Protein AF-A0A7W0LZY4-F1 (afdb_monomer_lite)

Structure (mmCIF, N/CA/C/O backbone):
data_AF-A0A7W0LZY4-F1
#
_entry.id   AF-A0A7W0LZY4-F1
#
loop_
_atom_site.group_PDB
_atom_site.id
_atom_site.type_symbol
_atom_site.label_atom_id
_atom_site.label_alt_id
_atom_site.label_comp_id
_atom_site.label_asym_id
_atom_site.label_entity_id
_atom_site.label_seq_id
_atom_site.pdbx_PDB_ins_code
_atom_site.Cartn_x
_atom_site.Cartn_y
_atom_site.Cartn_z
_atom_site.occupancy
_atom_site.B_iso_or_equiv
_atom_site.auth_seq_id
_atom_site.auth_comp_id
_atom_site.auth_asym_id
_atom_site.auth_atom_id
_atom_site.pdbx_PDB_model_num
ATOM 1 N N . TYR A 1 1 ? -12.066 -19.076 14.470 1.00 82.69 1 TYR A N 1
ATOM 2 C CA . TYR A 1 1 ? -11.573 -17.781 13.961 1.00 82.69 1 TYR A CA 1
ATOM 3 C C . TYR A 1 1 ? -11.531 -16.797 15.115 1.00 82.69 1 TYR A C 1
ATOM 5 O O . TYR A 1 1 ? -12.242 -17.029 16.086 1.00 82.69 1 TYR A O 1
ATOM 13 N N . GLY A 1 2 ? -10.664 -15.788 15.046 1.00 86.56 2 GLY A N 1
ATOM 14 C CA . GLY A 1 2 ? -10.658 -14.687 16.013 1.00 86.56 2 GLY A CA 1
ATOM 15 C C . GLY A 1 2 ? -11.628 -13.579 15.608 1.00 86.56 2 GLY A C 1
ATOM 16 O O . GLY A 1 2 ? -12.243 -13.656 14.541 1.00 86.56 2 GLY A O 1
ATOM 17 N N . ASP A 1 3 ? -11.730 -12.558 16.452 1.00 94.06 3 ASP A N 1
ATOM 18 C CA . ASP A 1 3 ? -12.531 -11.370 16.169 1.00 94.06 3 ASP A CA 1
ATOM 19 C C . ASP A 1 3 ? -11.978 -10.586 14.970 1.00 94.06 3 ASP A C 1
ATOM 21 O O . ASP A 1 3 ? -10.780 -10.608 14.672 1.00 94.06 3 ASP A O 1
ATOM 25 N N . ILE A 1 4 ? -12.867 -9.877 14.272 1.00 92.31 4 ILE A N 1
ATOM 26 C CA . ILE A 1 4 ? -12.491 -8.985 13.172 1.00 92.31 4 ILE A CA 1
ATOM 27 C C . ILE A 1 4 ? -11.749 -7.777 13.753 1.00 92.31 4 ILE A C 1
ATOM 29 O O . ILE A 1 4 ? -12.276 -7.069 14.606 1.00 92.31 4 ILE A O 1
ATOM 33 N N . THR A 1 5 ? -10.545 -7.505 13.249 1.00 94.50 5 THR A N 1
ATOM 34 C CA . THR A 1 5 ? -9.666 -6.430 13.744 1.00 94.50 5 THR A CA 1
ATOM 35 C C . THR A 1 5 ? -9.733 -5.147 12.905 1.00 94.50 5 THR A C 1
ATOM 37 O O . THR A 1 5 ? -8.824 -4.321 12.960 1.00 94.50 5 THR A O 1
ATOM 40 N N . THR A 1 6 ? -10.755 -4.989 12.063 1.00 94.88 6 THR A N 1
ATOM 41 C CA . THR A 1 6 ? -10.909 -3.825 11.178 1.00 94.88 6 THR A CA 1
ATOM 42 C C . THR A 1 6 ? -11.272 -2.571 11.974 1.00 94.88 6 THR A C 1
ATOM 44 O O . THR A 1 6 ? -12.287 -2.544 12.665 1.00 94.88 6 THR A O 1
ATOM 47 N N . SER A 1 7 ? -10.484 -1.505 11.819 1.00 95.00 7 SER A N 1
ATOM 48 C CA . SER A 1 7 ? -10.754 -0.197 12.427 1.00 95.00 7 SER A CA 1
ATOM 49 C C . SER A 1 7 ? -11.645 0.665 11.531 1.00 95.00 7 SER A C 1
ATOM 51 O O . SER A 1 7 ? -11.332 0.863 10.358 1.00 95.00 7 SER A O 1
ATOM 53 N N . ILE A 1 8 ? -12.726 1.218 12.090 1.00 97.12 8 ILE A N 1
ATOM 54 C CA . ILE A 1 8 ? -13.664 2.106 11.387 1.00 97.12 8 ILE A CA 1
ATOM 55 C C . ILE A 1 8 ? -13.764 3.415 12.168 1.00 97.12 8 ILE A C 1
ATOM 57 O O . ILE A 1 8 ? -14.329 3.449 13.259 1.00 97.12 8 ILE A O 1
ATOM 61 N N . LEU A 1 9 ? -13.192 4.486 11.620 1.00 97.06 9 LEU A N 1
ATOM 62 C CA . LEU A 1 9 ? -13.127 5.811 12.238 1.00 97.06 9 LEU A CA 1
ATOM 63 C C . LEU A 1 9 ? -13.227 6.899 11.153 1.00 97.06 9 LEU A C 1
ATOM 65 O O . LEU A 1 9 ? -12.874 6.631 10.001 1.00 97.06 9 LEU A O 1
ATOM 69 N N . PRO A 1 10 ? -13.677 8.123 11.487 1.00 97.88 10 PRO A N 1
ATOM 70 C CA . PRO A 1 10 ? -13.587 9.261 10.577 1.00 97.88 10 PRO A CA 1
ATOM 71 C C . PRO A 1 10 ? -12.133 9.569 10.198 1.00 97.88 10 PRO A C 1
ATOM 73 O O . PRO A 1 10 ? -11.222 9.390 11.006 1.00 97.88 10 PRO A O 1
ATOM 76 N N . LEU A 1 11 ? -11.921 10.072 8.981 1.00 96.88 11 LEU A N 1
ATOM 77 C CA . LEU A 1 11 ? -10.605 10.528 8.541 1.00 96.88 11 LEU A CA 1
ATOM 78 C C . LEU A 1 11 ? -10.212 11.803 9.304 1.00 96.88 11 LEU A C 1
ATOM 80 O O . LEU A 1 11 ? -10.966 12.775 9.285 1.00 96.88 11 LEU A O 1
ATOM 84 N N . SER A 1 12 ? -9.038 11.809 9.939 1.00 96.62 12 SER A N 1
ATOM 85 C CA . SER A 1 12 ? -8.461 13.014 10.547 1.00 96.62 12 SER A CA 1
ATOM 86 C C . SER A 1 12 ? -7.612 13.792 9.540 1.00 96.62 12 SER A C 1
ATOM 88 O O . SER A 1 12 ? -7.942 14.918 9.185 1.00 96.62 12 SER A O 1
ATOM 90 N N . GLU A 1 13 ? -6.5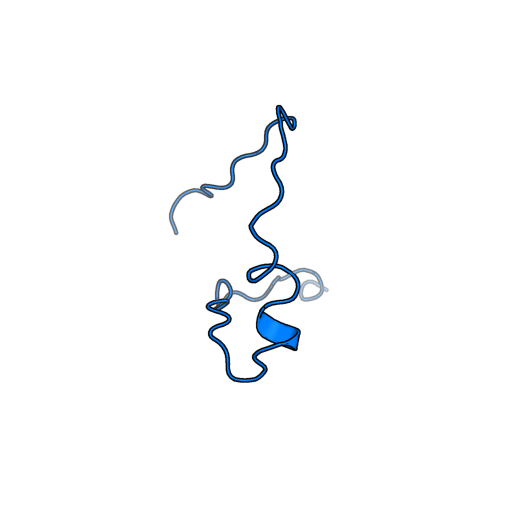43 13.171 9.046 1.00 97.38 13 GLU A N 1
ATOM 91 C CA . GLU A 1 13 ? -5.579 13.738 8.103 1.00 97.38 13 GLU A CA 1
ATOM 92 C C . GLU A 1 13 ? -5.123 12.650 7.122 1.00 97.38 13 GLU A C 1
A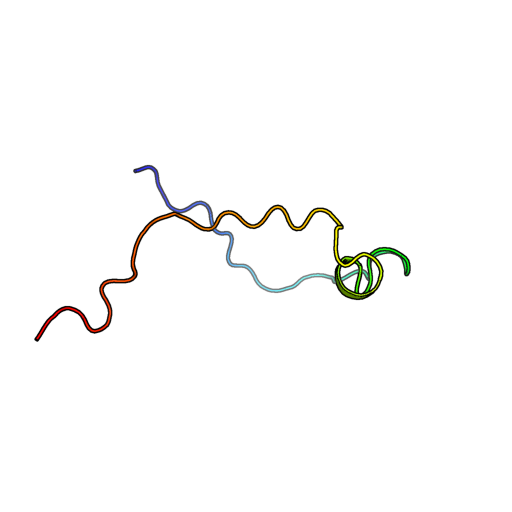TOM 94 O O . GLU A 1 13 ? -5.086 11.465 7.459 1.00 97.38 13 GLU A O 1
ATOM 99 N N . TYR A 1 14 ? -4.775 13.047 5.897 1.00 97.00 14 TYR A N 1
ATOM 100 C CA . TYR A 1 14 ? -4.272 12.145 4.861 1.00 97.00 14 TYR A CA 1
ATOM 101 C C . TYR A 1 14 ? -3.015 12.732 4.225 1.00 97.00 14 TYR A C 1
ATOM 103 O O . TYR A 1 14 ? -3.042 13.837 3.683 1.00 97.00 14 TYR A O 1
ATOM 111 N N . PHE A 1 15 ? -1.925 11.969 4.263 1.00 97.50 15 PHE A N 1
ATOM 112 C CA . PHE A 1 15 ? -0.648 12.349 3.672 1.00 97.50 15 PHE A CA 1
ATOM 113 C C . PHE A 1 15 ? -0.356 11.460 2.468 1.00 97.50 15 PHE A C 1
ATOM 115 O O . PHE A 1 15 ? -0.477 10.236 2.538 1.00 97.50 15 PHE A O 1
ATOM 122 N N . TYR A 1 16 ? 0.050 12.075 1.358 1.00 97.38 16 TYR A N 1
ATOM 123 C CA . TYR A 1 16 ? 0.520 11.322 0.204 1.00 97.38 16 TYR A CA 1
ATOM 124 C C . TYR A 1 16 ? 1.829 10.610 0.539 1.00 97.38 16 TYR A C 1
ATOM 126 O O . TYR A 1 16 ? 2.765 11.223 1.050 1.00 97.38 16 TYR A O 1
ATOM 134 N N . ALA A 1 17 ? 1.906 9.331 0.180 1.00 96.31 17 ALA A N 1
ATOM 135 C CA . ALA A 1 17 ? 3.176 8.626 0.119 1.00 96.31 17 ALA A CA 1
ATOM 136 C C . ALA A 1 17 ? 4.044 9.173 -1.029 1.00 96.31 17 ALA A C 1
ATOM 138 O O . ALA A 1 17 ? 3.532 9.751 -1.997 1.00 96.31 17 ALA A O 1
ATOM 139 N N . GLU A 1 18 ? 5.351 8.945 -0.950 1.00 97.00 18 GLU A N 1
ATOM 140 C CA . GLU A 1 18 ? 6.343 9.362 -1.938 1.00 97.00 18 GLU A CA 1
ATOM 141 C C . GLU A 1 18 ? 5.989 8.884 -3.356 1.00 97.00 18 GLU A C 1
ATOM 143 O O . GLU A 1 18 ? 5.379 7.833 -3.561 1.00 97.00 18 GLU A O 1
ATOM 148 N N . GLY A 1 19 ? 6.424 9.627 -4.378 1.00 96.50 19 GLY A N 1
ATOM 149 C CA . GLY A 1 19 ? 6.043 9.369 -5.774 1.00 96.50 19 GLY A CA 1
ATOM 150 C C . GLY A 1 19 ? 6.414 7.978 -6.312 1.00 96.50 19 GLY A C 1
ATOM 151 O O . GLY A 1 19 ? 5.803 7.503 -7.273 1.00 96.50 19 GLY A O 1
ATOM 152 N N . TYR A 1 20 ? 7.383 7.295 -5.699 1.00 94.44 20 TYR A N 1
ATOM 153 C CA . TYR A 1 20 ? 7.740 5.926 -6.074 1.00 94.44 20 TYR A CA 1
ATOM 154 C C . TYR A 1 20 ? 6.677 4.897 -5.656 1.00 94.44 20 TYR A C 1
ATOM 156 O O . TYR A 1 20 ? 6.497 3.900 -6.354 1.00 94.44 20 TYR A O 1
ATOM 164 N N . HIS A 1 21 ? 5.941 5.148 -4.569 1.00 96.56 21 HIS A N 1
ATOM 165 C CA . HIS A 1 21 ? 4.844 4.295 -4.105 1.00 96.56 21 HIS A CA 1
ATOM 166 C C . HIS A 1 21 ? 3.610 4.405 -5.002 1.00 96.56 21 HIS A C 1
ATOM 168 O O . HIS A 1 21 ? 2.836 3.458 -5.151 1.00 96.56 21 HIS A O 1
ATOM 174 N N . GLN A 1 22 ? 3.431 5.566 -5.629 1.00 97.69 22 GLN A N 1
ATOM 175 C CA . GLN A 1 22 ? 2.288 5.829 -6.488 1.00 97.69 22 GLN A CA 1
ATOM 176 C C . GLN A 1 22 ? 2.335 4.914 -7.714 1.00 97.69 22 GLN A C 1
ATOM 178 O O . GLN A 1 22 ? 3.334 4.873 -8.438 1.00 97.69 22 GLN A O 1
ATOM 183 N N . GLN A 1 23 ? 1.255 4.160 -7.932 1.00 96.00 23 GLN A N 1
ATOM 184 C CA . GLN A 1 23 ? 1.126 3.187 -9.023 1.00 96.00 23 GLN A CA 1
ATOM 185 C C . GLN A 1 23 ? 2.282 2.163 -9.063 1.00 96.00 23 GLN A C 1
ATOM 187 O O . GLN A 1 23 ? 2.705 1.738 -10.140 1.00 96.00 23 GLN A 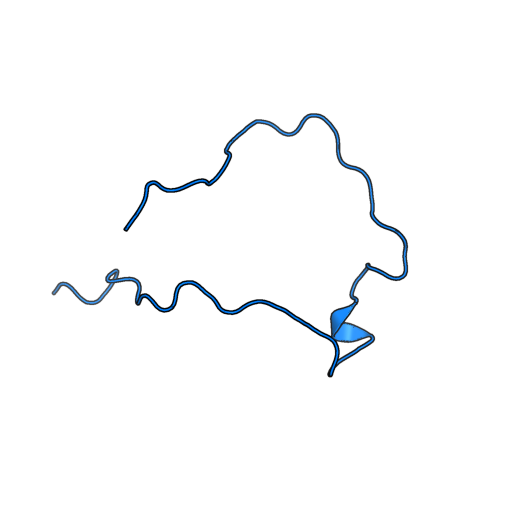O 1
ATOM 192 N N . TYR A 1 24 ? 2.797 1.754 -7.896 1.00 95.25 24 TYR A N 1
ATOM 193 C CA . TYR A 1 24 ? 3.972 0.881 -7.789 1.00 95.25 24 TYR A CA 1
ATOM 194 C C . TYR A 1 24 ? 3.869 -0.403 -8.630 1.00 95.25 24 TYR A C 1
ATOM 196 O O . TYR A 1 24 ? 4.805 -0.717 -9.359 1.00 95.25 24 TYR A O 1
ATOM 204 N N . LEU A 1 25 ? 2.732 -1.108 -8.592 1.00 94.75 25 LEU A N 1
ATOM 205 C CA . LEU A 1 25 ? 2.541 -2.359 -9.344 1.00 94.75 25 LEU A CA 1
ATOM 206 C C . LEU A 1 25 ? 2.398 -2.148 -10.858 1.00 94.75 25 LEU A C 1
ATOM 208 O O . LEU A 1 25 ? 2.742 -3.033 -11.632 1.00 94.75 25 LEU A O 1
ATOM 212 N N . ALA A 1 26 ? 1.946 -0.971 -11.303 1.00 95.00 26 ALA A N 1
ATOM 213 C CA . ALA A 1 26 ? 1.944 -0.641 -12.729 1.00 95.00 26 ALA A CA 1
ATOM 214 C C . ALA A 1 26 ? 3.371 -0.373 -13.237 1.00 95.00 26 ALA A C 1
ATOM 216 O O . ALA A 1 26 ? 3.717 -0.749 -14.354 1.00 95.00 26 ALA A O 1
ATOM 217 N N . LYS A 1 27 ? 4.212 0.247 -12.398 1.00 95.81 27 LYS A N 1
ATOM 218 C CA . LYS A 1 27 ? 5.638 0.489 -12.677 1.00 95.81 27 LYS A CA 1
ATOM 219 C C . LYS A 1 27 ? 6.481 -0.786 -12.553 1.00 95.81 27 LYS A C 1
ATOM 221 O O . LYS A 1 27 ? 7.465 -0.932 -13.267 1.00 95.81 27 LYS A O 1
ATOM 226 N N . ASN A 1 28 ? 6.088 -1.704 -11.668 1.00 94.62 28 ASN A N 1
ATOM 227 C CA . ASN A 1 28 ? 6.768 -2.969 -11.392 1.00 94.62 28 ASN A CA 1
ATOM 228 C C . ASN A 1 28 ? 5.772 -4.134 -11.535 1.00 94.62 28 ASN A C 1
ATOM 230 O O . ASN A 1 28 ? 5.248 -4.602 -10.523 1.00 94.62 28 ASN A O 1
ATOM 234 N N . PRO A 1 29 ? 5.509 -4.631 -12.759 1.00 92.69 29 PRO A N 1
ATOM 235 C CA . PRO A 1 29 ? 4.500 -5.673 -12.987 1.00 92.69 29 PRO A CA 1
ATOM 236 C C . PRO A 1 29 ? 4.787 -7.004 -12.276 1.00 92.69 29 PRO A C 1
ATOM 238 O O . PRO A 1 29 ? 3.863 -7.714 -11.901 1.00 92.69 29 PRO A O 1
ATOM 241 N N . ALA A 1 30 ? 6.067 -7.329 -12.065 1.00 93.94 30 ALA A N 1
ATOM 242 C CA . ALA A 1 30 ? 6.518 -8.466 -11.255 1.00 93.94 30 ALA A CA 1
ATOM 243 C C . ALA A 1 30 ? 6.865 -8.063 -9.805 1.00 93.94 30 ALA A C 1
ATOM 245 O O . ALA A 1 30 ? 7.534 -8.804 -9.086 1.00 93.94 30 ALA A O 1
ATOM 246 N N . GLY A 1 31 ? 6.463 -6.859 -9.393 1.00 91.00 31 GLY A N 1
ATOM 247 C CA . GLY A 1 31 ? 6.655 -6.339 -8.049 1.00 91.00 31 GLY A CA 1
ATOM 248 C C . GLY A 1 31 ? 5.789 -7.069 -7.029 1.00 91.00 31 GLY A C 1
ATOM 249 O O . GLY A 1 31 ? 4.800 -7.729 -7.350 1.00 91.00 31 GLY A O 1
ATOM 250 N N . TYR A 1 32 ? 6.167 -6.944 -5.764 1.00 91.19 32 TYR A N 1
ATOM 251 C CA . TYR A 1 32 ? 5.462 -7.622 -4.689 1.00 91.19 32 TYR A CA 1
ATOM 252 C C . TYR A 1 32 ? 4.091 -6.979 -4.427 1.00 91.19 32 TYR A C 1
ATOM 254 O O . TYR A 1 32 ? 4.011 -5.814 -4.044 1.00 91.19 32 TYR A O 1
ATOM 262 N N . CYS A 1 33 ? 3.015 -7.749 -4.623 1.00 89.19 33 CYS A N 1
ATOM 263 C CA . CYS A 1 33 ? 1.641 -7.337 -4.313 1.00 89.19 33 CYS A CA 1
ATOM 264 C C . CYS A 1 33 ? 1.264 -7.631 -2.850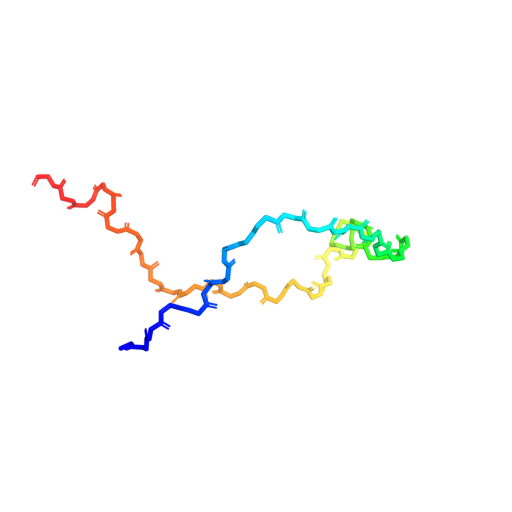 1.00 89.19 33 CYS A C 1
ATOM 266 O O . CYS A 1 33 ? 0.660 -6.799 -2.182 1.00 89.19 33 CYS A O 1
ATOM 268 N N . GLY A 1 34 ? 1.623 -8.814 -2.338 1.00 84.50 34 GLY A N 1
ATOM 269 C CA . GLY A 1 34 ? 1.357 -9.212 -0.949 1.00 84.50 34 GLY A CA 1
ATOM 270 C C . GLY A 1 34 ? -0.115 -9.447 -0.583 1.00 84.50 34 GLY A C 1
ATOM 271 O O . GLY A 1 34 ? -0.408 -9.740 0.573 1.00 84.50 34 GLY A O 1
ATOM 272 N N . ILE A 1 35 ? -1.048 -9.355 -1.536 1.00 85.50 35 ILE A N 1
ATOM 273 C CA . ILE A 1 35 ? -2.468 -9.650 -1.308 1.00 85.50 35 ILE A CA 1
ATOM 274 C C . ILE A 1 35 ? -2.703 -11.159 -1.465 1.00 85.50 35 ILE A C 1
ATOM 276 O O . ILE A 1 35 ? -2.685 -11.680 -2.577 1.00 85.50 35 ILE A O 1
ATOM 280 N N . GLY A 1 36 ? -2.939 -11.851 -0.346 1.00 79.31 36 GLY A N 1
ATOM 281 C CA . GLY A 1 36 ? -3.296 -13.280 -0.308 1.00 79.31 36 GLY A CA 1
ATOM 282 C C . GLY A 1 36 ? -4.792 -13.568 -0.113 1.00 79.31 36 GLY A C 1
ATOM 283 O O . GLY A 1 36 ? -5.220 -14.712 -0.240 1.00 79.31 36 GLY A O 1
ATOM 284 N N . GLY A 1 37 ? -5.597 -12.541 0.184 1.00 82.56 37 GLY A N 1
ATOM 285 C CA . GLY A 1 37 ? -7.004 -12.706 0.563 1.00 82.56 37 GLY A CA 1
ATOM 286 C C . GLY A 1 37 ? -7.189 -13.487 1.873 1.00 82.56 37 GLY A C 1
ATOM 287 O O . GLY A 1 37 ? -6.232 -13.835 2.559 1.00 82.56 37 GLY A O 1
ATOM 288 N N . THR A 1 38 ? -8.441 -13.751 2.242 1.00 84.62 38 THR A N 1
ATOM 289 C CA . THR A 1 38 ? -8.801 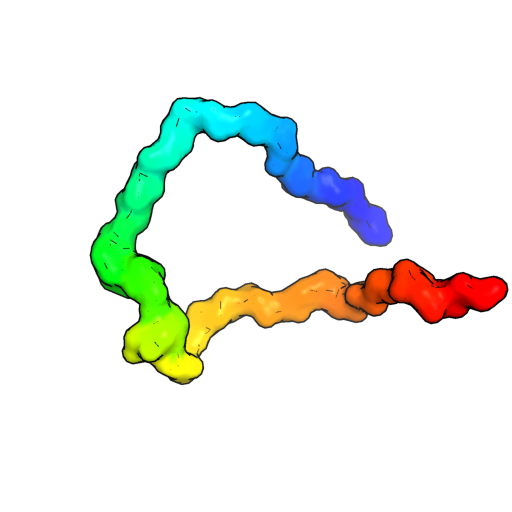-14.500 3.462 1.00 84.62 38 THR A CA 1
ATOM 290 C C . THR A 1 38 ? -8.970 -16.003 3.221 1.00 84.62 38 THR A C 1
ATOM 292 O O . THR A 1 38 ? -9.161 -16.756 4.172 1.00 84.62 38 THR A O 1
ATOM 295 N N . GLY A 1 39 ? -8.941 -16.449 1.959 1.00 81.44 39 GLY A N 1
ATOM 296 C CA . GLY A 1 39 ? -9.151 -17.849 1.577 1.00 81.44 39 GLY A CA 1
ATOM 297 C C . GLY A 1 39 ? -10.572 -18.379 1.818 1.00 81.44 39 GLY A C 1
ATOM 298 O O . GLY A 1 39 ? -10.814 -19.564 1.608 1.00 81.44 39 GLY A O 1
ATOM 299 N N . VAL A 1 40 ? -11.514 -17.529 2.245 1.00 81.62 40 VAL A N 1
ATOM 300 C CA . VAL A 1 40 ? -12.921 -17.901 2.441 1.00 81.62 40 VAL A CA 1
ATOM 301 C C . VAL A 1 40 ? -13.773 -17.422 1.271 1.00 81.62 40 VAL A C 1
ATOM 303 O O . VAL A 1 40 ? -13.590 -16.315 0.765 1.00 81.62 40 VAL A O 1
ATOM 306 N N . SER A 1 41 ? -14.721 -18.257 0.848 1.00 81.75 41 SER A N 1
ATOM 307 C CA . SER A 1 41 ? -15.735 -17.851 -0.125 1.00 81.75 41 SER A CA 1
ATOM 308 C C . SER A 1 41 ? -16.814 -17.020 0.568 1.00 81.75 41 SER A C 1
ATOM 310 O O . SER A 1 41 ? -17.213 -17.331 1.692 1.00 81.75 41 SER A O 1
ATOM 312 N N . CYS A 1 42 ? -17.295 -15.966 -0.093 1.00 78.81 42 CYS A N 1
ATOM 313 C CA . CYS A 1 42 ? -18.452 -15.218 0.380 1.00 78.81 42 CYS A CA 1
ATOM 314 C C . CYS A 1 42 ? -19.718 -16.033 0.061 1.00 78.81 42 CYS A C 1
ATOM 316 O O . CYS A 1 42 ? -19.980 -16.275 -1.115 1.00 78.81 42 CYS A O 1
ATOM 318 N N . PRO A 1 43 ? -20.524 -16.455 1.054 1.00 78.06 43 PRO A N 1
ATOM 319 C CA . PRO A 1 43 ? -21.709 -17.273 0.794 1.00 78.06 43 PRO A CA 1
ATOM 320 C C . PRO A 1 43 ? -22.876 -16.493 0.165 1.00 78.06 43 PRO A C 1
ATOM 322 O O . PRO A 1 43 ? -23.930 -17.074 -0.094 1.00 78.06 43 PRO A O 1
ATOM 325 N N . ILE A 1 44 ? -22.718 -15.188 -0.088 1.00 80.00 44 ILE A N 1
ATOM 326 C CA . ILE A 1 44 ? -23.723 -14.376 -0.780 1.00 80.00 44 ILE A CA 1
ATOM 327 C C . ILE A 1 44 ? -23.912 -14.947 -2.194 1.00 80.00 44 ILE A C 1
ATOM 329 O O . ILE A 1 44 ? -22.996 -14.915 -3.010 1.00 80.00 44 ILE A O 1
ATOM 333 N N . GLY A 1 45 ? -25.104 -15.489 -2.462 1.00 66.31 45 GLY A N 1
ATOM 334 C CA . GLY A 1 45 ? -25.455 -16.159 -3.721 1.00 66.31 45 GLY A CA 1
ATOM 335 C C . GLY A 1 45 ? -25.402 -17.694 -3.695 1.00 66.31 45 GLY A C 1
ATOM 336 O O 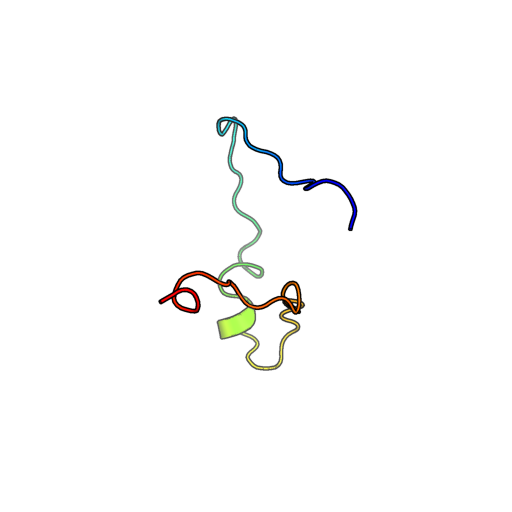. GLY A 1 45 ? -25.746 -18.308 -4.699 1.00 66.31 45 GLY A O 1
ATOM 337 N N . LEU A 1 46 ? -25.011 -18.324 -2.577 1.00 65.62 46 LEU A N 1
ATOM 338 C CA . LEU A 1 46 ? -25.018 -19.791 -2.405 1.00 65.62 46 LEU A CA 1
ATOM 339 C C . LEU A 1 46 ? -26.235 -20.325 -1.630 1.00 65.62 46 LEU A C 1
ATOM 341 O O . LEU A 1 46 ? -26.461 -21.532 -1.613 1.00 65.62 46 LEU A O 1
ATOM 345 N N . ALA A 1 47 ? -27.024 -19.449 -1.005 1.00 60.59 47 ALA A N 1
ATOM 346 C CA . ALA A 1 47 ? -28.328 -19.801 -0.453 1.00 60.59 47 ALA A CA 1
ATOM 347 C C . ALA A 1 47 ? -29.407 -19.525 -1.512 1.00 60.59 47 ALA A C 1
ATOM 349 O O . ALA A 1 47 ? -29.660 -18.366 -1.844 1.00 60.59 47 ALA A O 1
ATOM 350 N N . SER A 1 48 ? -29.975 -20.599 -2.067 1.00 56.75 48 SER A N 1
ATOM 351 C CA . SER A 1 48 ? -31.286 -20.593 -2.736 1.00 56.75 48 SER A CA 1
ATOM 352 C C . SER A 1 48 ? -32.380 -20.873 -1.715 1.00 56.75 48 SER A C 1
ATOM 354 O O . SER A 1 48 ? -32.099 -21.663 -0.785 1.00 56.75 48 SER A O 1
#

Sequence (48 aa):
YGDITTSILPLSEYFYAEGYHQQYLAKNPAGYCGIGGTGVSCPIGLAS

Radius of gyration: 17.08 Å; chains: 1; bounding box: 39×34×29 Å

Secondary structure (DSSP, 8-state):
---------------PPPTTTTTHHHH-TTS-------SPPP-TTT--

pLDDT: mean 88.96, std 10.18, range [56.75, 97.88]

Foldseek 3Di:
DDDDPDDDDDDDDDDDDDPCPVVVCVVPVVDDPPDPDPPDDDCVVVPD